Protein AF-A0AAW7PXE2-F1 (afdb_monomer)

Foldseek 3Di:
DPPQPADDPVCLVPDDADPAWDWDGRDPQWIWIAHNVGDTDIDGDDDCPVVVVVVVVVPPD

Organism: NCBI:txid28197

Solvent-accessible surface area (backbone atoms only — not comparable to full-atom values): 3843 Å² total; per-residue (Å²): 130,85,82,68,45,69,71,50,71,68,58,65,67,70,60,70,57,43,97,52,71,47,72,47,63,42,35,100,40,35,26,45,37,36,30,55,86,61,50,74,44,83,48,71,56,83,73,67,71,68,61,58,58,60,53,57,68,71,67,75,119

pLDDT: mean 81.56, std 18.23, range [46.19, 98.06]

Nearest PDB structures (foldseek):
  3ju0-assembly1_A  TM=9.995E-01  e=1.113E-01  Pectobacterium atrosepticum
  3jtz-assembly1_A  TM=6.154E-01  e=1.538E-02  Yersinia pestis
  4py5-assembly1_A  TM=3.970E-01  e=1.732E+00  Thermovibrio ammonificans HB-1
  5n4a-assembly1_A  TM=4.809E-01  e=5.125E+00  Chlamydomonas reinhardtii
  2h2u-assembly1_A  TM=3.754E-01  e=4.511E+00  Homo sapiens

Se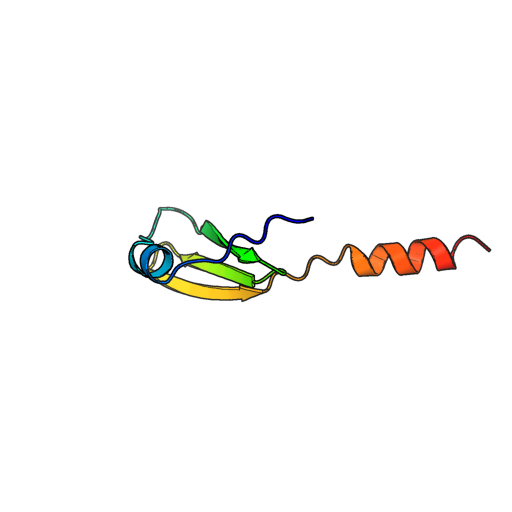condary structure (DSSP, 8-state):
-----PPPHHHHHH----SS-EEEEEETTEEEEE-TTS-EEEEE---THHHHHHHHHHT--

Radius of gyration: 16.36 Å; Cα contacts (8 Å, |Δi|>4): 71; chains: 1; bounding box: 46×24×33 Å

Sequence (61 aa):
MASINILKDIQIKQAKPKDKNYSFNDGGGLRLKVTPGGNKVLDFQLIERLVNLKNQELFSL

Mean predicted aligned error: 9.06 Å

Structure (mmCIF, N/CA/C/O backbone):
data_AF-A0AAW7PXE2-F1
#
_entry.id   AF-A0AAW7PXE2-F1
#
loop_
_atom_site.group_PDB
_atom_site.id
_atom_site.type_symbol
_atom_site.label_atom_id
_atom_site.label_alt_id
_atom_site.label_comp_id
_atom_site.label_asym_id
_atom_site.label_entity_id
_atom_site.label_seq_id
_atom_site.pdbx_PDB_ins_code
_atom_site.Cartn_x
_atom_site.Cartn_y
_atom_site.Cartn_z
_atom_site.occupancy
_atom_site.B_iso_or_equiv
_atom_site.auth_seq_id
_atom_site.auth_comp_id
_atom_site.auth_asym_id
_atom_site.auth_atom_id
_atom_site.pdbx_PDB_model_num
ATOM 1 N N . MET A 1 1 ? 18.341 -10.214 -13.322 1.00 51.19 1 MET A N 1
ATOM 2 C CA . MET A 1 1 ? 17.122 -9.465 -13.710 1.00 51.19 1 MET A CA 1
ATOM 3 C C . MET A 1 1 ? 16.441 -9.007 -12.431 1.00 51.19 1 MET A C 1
ATOM 5 O O . MET A 1 1 ? 16.390 -9.802 -11.501 1.00 51.19 1 MET A O 1
ATOM 9 N N . ALA A 1 2 ? 15.995 -7.752 -12.331 1.00 55.56 2 ALA A N 1
ATOM 10 C CA . ALA A 1 2 ? 15.231 -7.319 -11.160 1.00 55.56 2 ALA A CA 1
ATOM 11 C C . ALA A 1 2 ? 13.948 -8.157 -11.088 1.00 55.56 2 ALA A C 1
ATOM 13 O O . ALA A 1 2 ? 13.223 -8.243 -12.078 1.00 55.56 2 ALA A O 1
ATOM 14 N N . SER A 1 3 ? 13.697 -8.820 -9.960 1.00 56.19 3 SER A N 1
ATOM 15 C CA . SER A 1 3 ? 12.470 -9.588 -9.763 1.00 56.19 3 SER A CA 1
ATOM 16 C C . SER A 1 3 ? 11.285 -8.626 -9.822 1.00 56.19 3 SER A C 1
ATOM 18 O O . SER A 1 3 ? 11.106 -7.800 -8.924 1.00 56.19 3 SER A O 1
ATOM 20 N N . ILE A 1 4 ? 10.509 -8.702 -10.899 1.00 68.06 4 ILE A N 1
ATOM 21 C CA . ILE A 1 4 ? 9.282 -7.929 -11.051 1.00 68.06 4 ILE A CA 1
ATOM 22 C C . ILE A 1 4 ? 8.256 -8.550 -10.105 1.00 68.06 4 ILE A C 1
ATOM 24 O O . ILE A 1 4 ? 7.783 -9.663 -10.330 1.00 68.06 4 ILE A O 1
ATOM 28 N N . ASN A 1 5 ? 7.955 -7.850 -9.016 1.00 79.62 5 ASN A N 1
ATOM 29 C CA . ASN A 1 5 ? 6.954 -8.291 -8.058 1.00 79.62 5 ASN A CA 1
ATOM 30 C C . ASN A 1 5 ? 5.600 -7.700 -8.447 1.00 79.62 5 ASN A C 1
ATOM 32 O O . ASN A 1 5 ? 5.181 -6.702 -7.878 1.00 79.62 5 ASN A O 1
ATOM 36 N N . ILE A 1 6 ? 4.962 -8.286 -9.460 1.00 90.19 6 ILE A N 1
ATOM 37 C CA . ILE A 1 6 ? 3.645 -7.831 -9.913 1.00 90.19 6 ILE A CA 1
ATOM 38 C C . ILE A 1 6 ? 2.629 -8.031 -8.789 1.00 90.19 6 ILE A C 1
ATOM 40 O O . ILE A 1 6 ? 2.433 -9.150 -8.300 1.00 90.19 6 ILE A O 1
ATOM 44 N N . LEU A 1 7 ? 1.960 -6.952 -8.400 1.00 92.38 7 LEU A N 1
ATOM 45 C CA . LEU A 1 7 ? 0.902 -6.985 -7.411 1.00 92.38 7 LEU A CA 1
ATOM 46 C C . LEU A 1 7 ? -0.356 -7.600 -8.001 1.00 92.38 7 LEU A C 1
ATOM 48 O O . LEU A 1 7 ? -0.853 -7.223 -9.059 1.00 92.38 7 LEU A O 1
ATOM 52 N N . LYS A 1 8 ? -0.919 -8.545 -7.256 1.00 93.81 8 LYS A N 1
ATOM 53 C CA . LYS A 1 8 ? -2.226 -9.115 -7.557 1.00 93.81 8 LYS A CA 1
ATOM 54 C C . LYS A 1 8 ? -3.309 -8.260 -6.918 1.00 93.81 8 LYS A C 1
ATOM 56 O O . LYS A 1 8 ? -3.161 -7.795 -5.788 1.00 93.81 8 LYS A O 1
ATOM 61 N N . ASP A 1 9 ? -4.454 -8.172 -7.585 1.00 94.81 9 ASP A N 1
ATOM 62 C CA . ASP A 1 9 ? -5.645 -7.473 -7.087 1.00 94.81 9 ASP A CA 1
ATOM 63 C C . ASP A 1 9 ? -6.023 -7.890 -5.649 1.00 94.81 9 ASP A C 1
ATOM 65 O O . ASP A 1 9 ? -6.338 -7.051 -4.805 1.00 94.81 9 ASP A O 1
ATOM 69 N N . ILE A 1 10 ? -5.873 -9.177 -5.310 1.00 96.19 10 ILE A N 1
ATOM 70 C CA . ILE A 1 10 ? -6.129 -9.670 -3.949 1.00 96.19 10 ILE A CA 1
ATOM 71 C C . ILE A 1 10 ? -5.223 -9.018 -2.892 1.00 96.19 10 ILE A C 1
ATOM 73 O O . ILE A 1 10 ? -5.692 -8.706 -1.801 1.00 96.19 10 ILE A O 1
ATOM 77 N N . GLN A 1 11 ? -3.955 -8.746 -3.213 1.00 94.06 11 GLN A N 1
ATOM 78 C CA . GLN A 1 11 ? -3.012 -8.096 -2.296 1.00 94.06 11 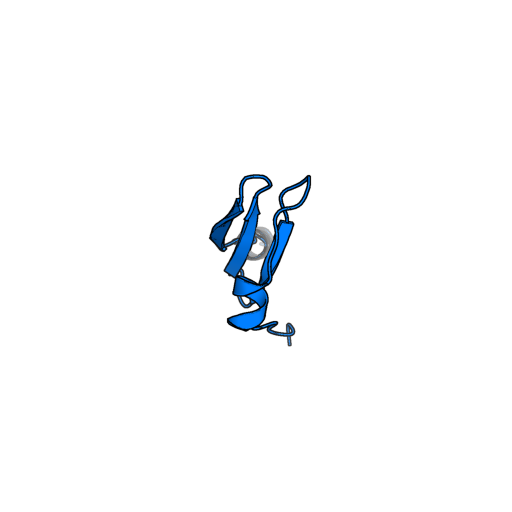GLN A CA 1
ATOM 79 C C . GLN A 1 11 ? -3.378 -6.622 -2.099 1.00 94.06 11 GLN A C 1
ATOM 81 O O . GLN A 1 11 ? -3.345 -6.123 -0.975 1.00 94.06 11 GLN A O 1
ATOM 86 N N . ILE A 1 12 ? -3.803 -5.947 -3.172 1.00 94.69 12 ILE A N 1
ATOM 87 C CA . ILE A 1 12 ? -4.290 -4.563 -3.134 1.00 94.69 12 ILE A CA 1
ATOM 88 C C . ILE A 1 12 ? -5.538 -4.478 -2.252 1.00 94.69 12 ILE A C 1
ATOM 90 O O . ILE A 1 12 ? -5.615 -3.630 -1.362 1.00 94.69 12 ILE A O 1
ATOM 94 N N . LYS A 1 13 ? -6.505 -5.382 -2.445 1.00 95.69 13 LYS A N 1
ATOM 95 C CA . LYS A 1 13 ? -7.752 -5.436 -1.668 1.00 95.69 13 LYS A CA 1
ATOM 96 C C . LYS A 1 13 ? -7.503 -5.732 -0.192 1.00 95.69 13 LYS A C 1
ATOM 98 O O . LYS A 1 13 ? -8.028 -5.018 0.660 1.00 95.69 13 LYS A O 1
ATOM 103 N N . GLN A 1 14 ? -6.655 -6.714 0.110 1.00 96.69 14 GLN A N 1
ATOM 104 C CA . GLN A 1 14 ? -6.341 -7.130 1.481 1.00 96.69 14 GLN A CA 1
ATOM 105 C C . GLN A 1 14 ? -5.429 -6.160 2.238 1.00 96.69 14 GLN A C 1
ATOM 107 O O . GLN A 1 14 ? -5.302 -6.280 3.456 1.00 96.69 14 GLN A O 1
ATOM 112 N N . ALA A 1 15 ? -4.800 -5.198 1.560 1.00 96.56 15 ALA A N 1
ATOM 113 C CA . ALA A 1 15 ? -3.969 -4.201 2.214 1.00 96.56 15 ALA A CA 1
ATOM 114 C C . ALA A 1 15 ? -4.790 -3.353 3.202 1.00 96.56 15 ALA A C 1
ATOM 116 O O . ALA A 1 15 ? -5.768 -2.703 2.812 1.00 96.56 15 ALA A O 1
ATOM 117 N N . LYS A 1 16 ? -4.374 -3.369 4.473 1.00 97.56 16 LYS A N 1
ATOM 118 C CA . LYS A 1 16 ? -5.012 -2.654 5.583 1.00 97.56 16 LYS A CA 1
ATOM 119 C C . LYS A 1 16 ? -4.127 -1.506 6.071 1.00 97.56 16 LYS A C 1
ATOM 121 O O . LYS A 1 16 ? -2.906 -1.653 6.059 1.00 97.56 16 LYS A O 1
ATOM 126 N N . PRO A 1 17 ? -4.718 -0.406 6.556 1.00 98.06 17 PRO A N 1
ATOM 127 C CA . PRO A 1 17 ? -3.963 0.668 7.189 1.00 98.06 17 PRO A CA 1
ATOM 128 C C . PRO A 1 17 ? -3.103 0.174 8.347 1.00 98.06 17 PRO A C 1
ATOM 130 O O . PRO A 1 17 ? -3.434 -0.804 9.020 1.00 98.06 17 PRO A O 1
ATOM 133 N N . LYS A 1 18 ? -1.996 0.879 8.564 1.00 97.75 18 LYS A N 1
ATOM 134 C CA . LYS A 1 18 ? -1.077 0.695 9.689 1.00 97.75 18 LYS A CA 1
ATOM 135 C C . LYS A 1 18 ? -0.766 2.059 10.296 1.00 97.75 18 LYS A C 1
ATOM 137 O O . LYS A 1 18 ? -1.071 3.080 9.688 1.00 97.75 18 LYS A O 1
ATOM 142 N N . ASP A 1 19 ? -0.065 2.072 11.425 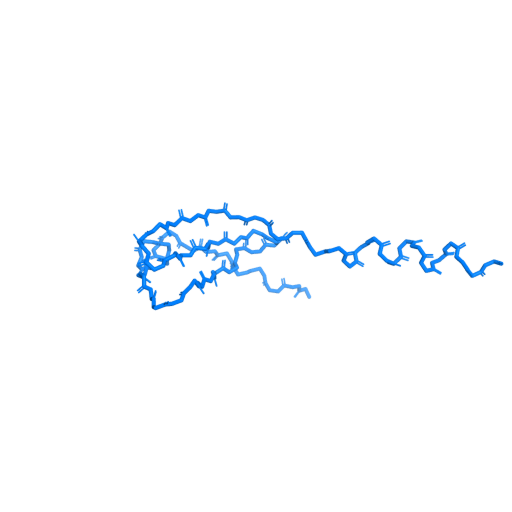1.00 97.81 19 ASP A N 1
ATOM 143 C CA . ASP A 1 19 ? 0.323 3.308 12.124 1.00 97.81 19 ASP A CA 1
ATOM 144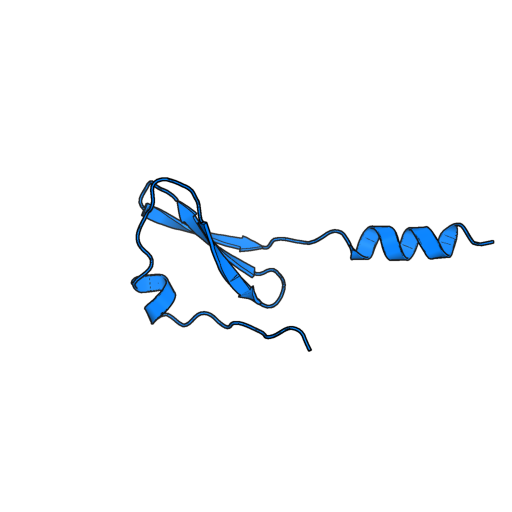 C C . ASP A 1 19 ? 1.212 4.235 11.279 1.00 97.81 19 ASP A C 1
ATOM 146 O O . ASP A 1 19 ? 1.294 5.437 11.525 1.00 97.81 19 ASP A O 1
ATOM 150 N N . LYS A 1 20 ? 1.893 3.687 10.264 1.00 97.38 20 LYS A N 1
ATOM 151 C CA . LYS A 1 20 ? 2.749 4.430 9.334 1.00 97.38 20 LYS A CA 1
ATOM 152 C C . LYS A 1 20 ? 2.430 4.073 7.889 1.00 97.38 20 LYS A C 1
ATOM 154 O O . LYS A 1 20 ? 2.006 2.956 7.586 1.00 97.38 20 LYS A O 1
ATOM 159 N N . ASN A 1 21 ? 2.710 5.022 6.996 1.00 97.00 21 ASN A N 1
ATOM 160 C CA . ASN A 1 21 ? 2.688 4.784 5.556 1.00 97.00 21 ASN A CA 1
ATOM 161 C C . ASN A 1 21 ? 3.592 3.598 5.203 1.00 97.00 21 ASN A C 1
ATOM 163 O O . ASN A 1 21 ? 4.720 3.505 5.690 1.00 97.00 21 ASN A O 1
ATOM 167 N N . TYR A 1 22 ? 3.121 2.741 4.308 1.00 96.38 22 TYR A N 1
ATOM 168 C CA . TYR A 1 22 ? 3.926 1.661 3.752 1.00 96.38 22 TYR A CA 1
ATOM 169 C C . TYR A 1 22 ? 3.557 1.428 2.288 1.00 96.38 22 TYR A C 1
ATOM 171 O O . TYR A 1 22 ? 2.482 1.842 1.846 1.00 96.38 22 TYR A O 1
ATOM 179 N N . SER A 1 23 ? 4.450 0.777 1.541 1.00 94.75 23 SER A N 1
ATOM 180 C CA . SER A 1 23 ? 4.264 0.570 0.106 1.00 94.75 23 SER A CA 1
ATOM 181 C C . SER A 1 23 ? 4.558 -0.859 -0.327 1.00 94.75 23 SER A C 1
ATOM 183 O O . SER A 1 23 ? 5.462 -1.506 0.202 1.00 94.75 23 SER A O 1
ATOM 185 N N . PHE A 1 24 ? 3.831 -1.314 -1.342 1.00 92.75 24 PHE A N 1
ATOM 186 C CA . PHE A 1 24 ? 4.149 -2.511 -2.111 1.00 92.75 24 PHE A CA 1
ATOM 187 C C . PHE A 1 24 ? 4.737 -2.104 -3.459 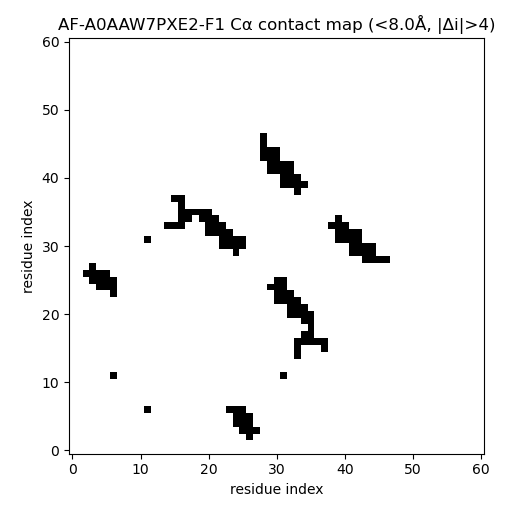1.00 92.75 24 PHE A C 1
ATOM 189 O O . PHE A 1 24 ? 4.214 -1.195 -4.096 1.00 92.75 24 PHE A O 1
ATOM 196 N N . ASN A 1 25 ? 5.812 -2.755 -3.892 1.00 90.88 25 ASN A N 1
ATOM 197 C CA . ASN A 1 25 ? 6.405 -2.508 -5.205 1.00 90.88 25 ASN A CA 1
ATOM 198 C C . ASN A 1 25 ? 5.704 -3.376 -6.253 1.00 90.88 25 ASN A C 1
ATOM 200 O O . ASN A 1 25 ? 5.560 -4.568 -6.002 1.00 90.88 25 ASN A O 1
ATOM 204 N N . ASP A 1 26 ? 5.303 -2.768 -7.370 1.00 89.38 26 ASP A N 1
ATOM 205 C CA . ASP A 1 26 ? 4.640 -3.407 -8.519 1.00 89.38 26 ASP A CA 1
ATOM 206 C C . ASP A 1 26 ? 5.594 -3.590 -9.721 1.00 89.38 26 ASP A C 1
ATOM 208 O O . ASP A 1 26 ? 5.229 -4.063 -10.792 1.00 89.38 26 ASP A O 1
ATOM 212 N N . GLY A 1 27 ? 6.864 -3.214 -9.550 1.00 87.44 27 GLY A N 1
ATOM 213 C CA . GLY A 1 27 ? 7.887 -3.248 -10.589 1.00 87.44 27 GLY A CA 1
ATOM 214 C C . GLY A 1 27 ? 8.058 -1.913 -11.316 1.00 87.44 27 GLY A C 1
ATOM 215 O O . GLY A 1 27 ? 7.217 -1.020 -11.271 1.00 87.44 27 GLY A O 1
ATOM 216 N N . GLY A 1 28 ? 9.221 -1.736 -11.950 1.00 84.06 28 GLY A N 1
ATOM 217 C CA . GLY A 1 28 ? 9.513 -0.568 -12.791 1.00 84.06 28 GLY A CA 1
ATOM 218 C C . GLY A 1 28 ? 9.549 0.792 -12.082 1.00 84.06 28 GLY A C 1
ATOM 219 O O . GLY A 1 28 ? 9.765 1.787 -12.752 1.00 84.06 28 GLY A O 1
ATOM 220 N N . GLY A 1 29 ? 9.368 0.851 -10.759 1.00 86.38 29 GLY A N 1
ATOM 221 C CA . GLY A 1 29 ? 9.223 2.101 -10.003 1.00 86.38 29 GLY A CA 1
ATOM 222 C C . GLY A 1 29 ? 7.789 2.374 -9.541 1.00 86.38 29 GLY A C 1
ATOM 223 O O . GLY A 1 29 ? 7.608 3.196 -8.646 1.00 86.38 29 GLY A O 1
ATOM 224 N N . LEU A 1 30 ? 6.798 1.643 -10.063 1.00 90.44 30 LEU A N 1
ATOM 225 C CA . LEU A 1 30 ? 5.398 1.724 -9.650 1.00 90.44 30 LEU A CA 1
ATOM 226 C C . LEU A 1 30 ? 5.194 1.068 -8.282 1.00 90.44 30 LEU A C 1
ATOM 228 O O . LEU A 1 30 ? 5.747 0.000 -7.995 1.00 90.44 30 LEU A O 1
ATOM 232 N N . ARG A 1 31 ? 4.413 1.713 -7.415 1.00 92.81 31 ARG A N 1
ATOM 233 C CA . ARG A 1 31 ? 4.111 1.219 -6.073 1.00 92.81 31 ARG A CA 1
ATOM 234 C C . ARG A 1 31 ? 2.686 1.548 -5.663 1.00 92.81 31 ARG A C 1
ATOM 236 O O . ARG A 1 31 ? 2.119 2.566 -6.047 1.00 92.81 31 ARG A O 1
ATOM 243 N N . LEU A 1 32 ? 2.138 0.695 -4.805 1.00 95.62 32 LEU A N 1
ATOM 244 C CA . LEU A 1 32 ? 0.921 0.982 -4.060 1.00 95.62 32 LEU A CA 1
ATOM 245 C C . LEU A 1 32 ? 1.295 1.459 -2.660 1.00 95.62 32 LEU A C 1
ATOM 247 O O . LEU A 1 32 ? 1.773 0.661 -1.854 1.00 95.62 32 LEU A O 1
ATOM 251 N N . LYS A 1 33 ? 1.033 2.726 -2.349 1.00 96.56 33 LYS A N 1
ATOM 252 C CA . LYS A 1 33 ? 1.156 3.298 -1.007 1.00 96.56 33 LYS A CA 1
ATOM 253 C C . LYS A 1 33 ? -0.164 3.180 -0.253 1.00 96.56 33 LYS A C 1
ATOM 255 O O . LYS A 1 33 ? -1.217 3.547 -0.768 1.00 96.56 33 LYS A O 1
ATOM 260 N N . VAL A 1 34 ? -0.098 2.730 0.995 1.00 97.75 34 VAL A N 1
ATOM 261 C CA . VAL A 1 34 ? -1.239 2.678 1.916 1.00 97.75 34 VAL A CA 1
ATOM 262 C C . VAL A 1 34 ? -0.979 3.622 3.080 1.00 97.75 34 VAL A C 1
ATOM 264 O O . VAL A 1 34 ? 0.069 3.541 3.727 1.00 97.75 34 VAL A O 1
ATOM 267 N N . THR A 1 35 ? -1.917 4.534 3.330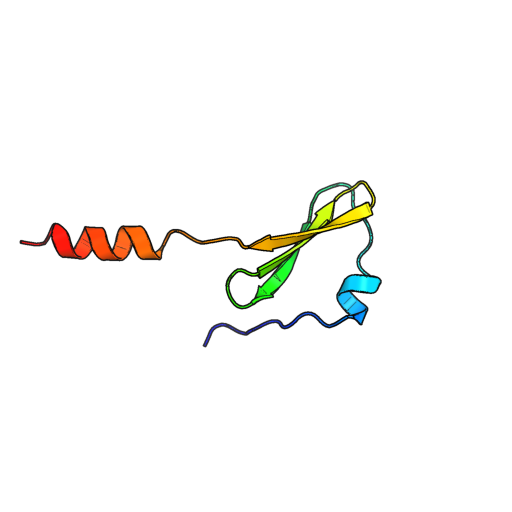 1.00 97.75 35 THR A N 1
ATOM 268 C CA . THR A 1 35 ? -1.818 5.506 4.425 1.00 97.75 35 THR A CA 1
ATOM 269 C C . THR A 1 35 ? -2.527 5.009 5.690 1.00 97.75 35 THR A C 1
ATOM 271 O O . THR A 1 35 ? -3.431 4.171 5.598 1.00 97.75 35 THR A O 1
ATOM 274 N N . PRO A 1 36 ? -2.186 5.551 6.877 1.00 98.06 36 PRO A N 1
ATOM 275 C CA . PRO A 1 36 ? -2.922 5.273 8.111 1.00 98.06 36 PRO A CA 1
ATOM 276 C C . PRO A 1 36 ? -4.424 5.572 8.021 1.00 98.06 36 PRO A C 1
ATOM 278 O O . PRO A 1 36 ? -5.221 4.935 8.697 1.00 98.06 36 PRO A O 1
ATOM 281 N N . GLY A 1 37 ? -4.823 6.506 7.151 1.00 96.88 37 GLY A N 1
ATOM 282 C CA . GLY A 1 37 ? -6.220 6.894 6.956 1.00 96.88 37 GLY A CA 1
ATOM 283 C C . GLY A 1 37 ? -7.039 5.979 6.042 1.00 96.88 37 GLY A C 1
ATOM 284 O O . GLY A 1 37 ? -8.177 6.320 5.751 1.00 96.88 37 GLY A O 1
ATOM 285 N N . GLY A 1 38 ? -6.498 4.863 5.536 1.00 96.25 38 GLY A N 1
ATOM 286 C CA . GLY A 1 38 ? -7.249 3.996 4.609 1.00 96.25 38 GLY A CA 1
ATOM 287 C C . GLY A 1 38 ? -6.964 4.222 3.135 1.00 96.25 38 GLY A C 1
ATOM 288 O O . GLY A 1 38 ? -7.254 3.343 2.323 1.00 96.25 38 GLY A O 1
ATOM 289 N N . ASN A 1 39 ? -6.367 5.359 2.778 1.00 97.25 39 ASN A N 1
ATOM 290 C CA . ASN A 1 39 ? -6.173 5.709 1.379 1.00 97.25 39 ASN A CA 1
ATOM 291 C C . ASN A 1 39 ? -5.130 4.794 0.738 1.00 97.25 39 ASN A C 1
ATOM 293 O O . ASN A 1 39 ? -4.062 4.540 1.301 1.00 97.25 39 ASN A O 1
ATOM 297 N N . LYS A 1 40 ? -5.451 4.337 -0.47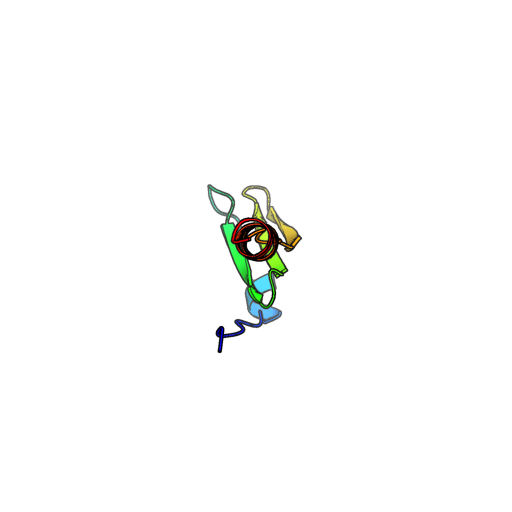2 1.00 96.56 40 LYS A N 1
ATOM 298 C CA . LYS A 1 40 ? -4.575 3.545 -1.331 1.00 96.56 40 LYS A CA 1
ATOM 299 C C . LYS A 1 40 ? -4.232 4.399 -2.544 1.00 96.56 40 LYS A C 1
ATOM 301 O O . LYS A 1 40 ? -5.128 4.798 -3.280 1.00 96.56 40 LYS A O 1
ATOM 306 N N . VAL A 1 41 ? -2.955 4.716 -2.709 1.00 95.44 41 VAL A N 1
ATOM 307 C CA . VAL A 1 41 ? -2.458 5.616 -3.755 1.00 95.44 41 VAL A CA 1
ATOM 308 C C . VAL A 1 41 ? -1.471 4.852 -4.620 1.00 95.44 41 VAL A C 1
ATOM 310 O O . VAL A 1 41 ? -0.560 4.215 -4.095 1.00 95.44 41 VAL A O 1
ATOM 313 N N . LEU A 1 42 ? -1.657 4.909 -5.936 1.00 93.44 42 LEU A N 1
ATOM 314 C CA . LEU A 1 42 ? -0.647 4.462 -6.889 1.00 93.44 42 LEU A CA 1
ATOM 315 C C . LEU A 1 42 ? 0.334 5.610 -7.111 1.00 93.44 42 LEU A C 1
ATOM 317 O O . LEU A 1 42 ? -0.072 6.702 -7.507 1.00 93.44 42 LEU A O 1
ATOM 321 N N . ASP A 1 43 ? 1.608 5.370 -6.822 1.00 92.31 43 ASP A N 1
ATOM 322 C CA . ASP A 1 43 ? 2.679 6.331 -7.047 1.00 92.31 43 ASP A CA 1
ATOM 323 C C . ASP A 1 43 ? 3.846 5.695 -7.804 1.00 92.31 43 ASP A C 1
ATOM 325 O O . ASP A 1 43 ? 4.007 4.474 -7.860 1.00 92.31 43 ASP A O 1
ATOM 329 N N . PHE A 1 44 ? 4.636 6.541 -8.459 1.00 89.62 44 PHE A N 1
ATOM 330 C CA . PHE A 1 44 ? 5.813 6.115 -9.197 1.00 89.62 44 PHE A CA 1
ATOM 331 C C . PHE A 1 44 ? 7.044 6.757 -8.573 1.00 89.62 44 PHE A C 1
ATOM 333 O O . PHE A 1 44 ? 7.185 7.980 -8.562 1.00 89.62 44 PHE A O 1
ATOM 340 N N . GLN A 1 45 ? 7.947 5.932 -8.049 1.00 83.44 45 GLN A N 1
ATOM 341 C CA . GLN A 1 45 ? 9.232 6.399 -7.554 1.00 83.44 45 GLN A CA 1
ATOM 342 C C . GLN A 1 45 ? 10.272 6.305 -8.668 1.00 83.44 45 GLN A C 1
ATOM 344 O O . GLN A 1 45 ? 10.833 5.237 -8.927 1.00 83.44 45 GLN A O 1
ATOM 349 N N . LEU A 1 46 ? 10.568 7.451 -9.279 1.00 77.69 46 LEU A N 1
ATOM 350 C CA . LEU A 1 46 ? 11.724 7.595 -10.149 1.00 77.69 46 LEU A CA 1
ATOM 351 C C . LEU A 1 46 ? 12.990 7.643 -9.285 1.00 77.69 46 LEU A C 1
ATOM 353 O O . LEU A 1 46 ? 13.163 8.539 -8.463 1.00 77.69 46 LEU A O 1
ATOM 357 N N . ILE A 1 47 ? 13.874 6.659 -9.445 1.00 68.38 47 ILE A N 1
ATOM 358 C CA . ILE A 1 47 ? 15.198 6.692 -8.818 1.00 68.38 47 ILE A CA 1
ATOM 359 C C . ILE A 1 47 ? 16.137 7.422 -9.782 1.00 68.38 47 ILE A C 1
ATOM 361 O O . ILE A 1 47 ? 16.468 6.894 -10.840 1.00 68.38 47 ILE A O 1
ATOM 365 N N . GLU A 1 48 ? 16.625 8.601 -9.396 1.00 61.28 48 GLU A N 1
ATOM 366 C CA . GLU A 1 48 ? 17.532 9.446 -10.196 1.00 61.28 48 GLU A CA 1
ATOM 367 C C . GLU A 1 48 ? 18.929 8.841 -10.460 1.00 61.28 48 GLU A C 1
ATOM 369 O O . GLU A 1 48 ? 19.809 9.502 -11.008 1.00 61.28 48 GLU A O 1
ATOM 374 N N . ARG A 1 49 ? 19.167 7.561 -10.137 1.00 55.66 49 ARG A N 1
ATOM 375 C CA . ARG A 1 49 ? 20.458 6.884 -10.376 1.00 55.66 49 ARG A CA 1
ATOM 376 C C . ARG A 1 49 ? 20.890 6.879 -11.849 1.00 55.66 49 ARG A C 1
ATOM 378 O O . ARG A 1 49 ? 22.064 6.655 -12.113 1.00 55.66 49 ARG A O 1
ATOM 385 N N . LEU A 1 50 ? 19.989 7.156 -12.793 1.00 53.50 50 LEU A N 1
ATOM 386 C CA . LEU A 1 50 ? 20.321 7.308 -14.214 1.00 53.50 50 LEU A CA 1
ATOM 387 C C . LEU A 1 50 ? 20.857 8.703 -14.583 1.00 53.50 50 LEU A C 1
ATOM 389 O O . LEU A 1 50 ? 21.528 8.834 -15.603 1.00 53.50 50 LEU A O 1
ATOM 393 N N . VAL A 1 51 ? 20.604 9.731 -13.767 1.00 55.44 51 VAL A N 1
ATOM 394 C CA . VAL A 1 51 ? 21.065 11.106 -14.033 1.00 55.44 51 VAL A CA 1
ATOM 395 C C . VAL A 1 51 ? 22.551 11.255 -13.692 1.00 55.44 51 VAL A C 1
ATOM 397 O O . VAL A 1 51 ? 23.308 11.833 -14.465 1.00 55.44 51 VAL A O 1
ATOM 400 N N . ASN A 1 52 ? 23.010 10.643 -12.595 1.00 50.75 52 ASN A N 1
ATOM 401 C CA . ASN A 1 52 ? 24.418 10.729 -12.192 1.00 50.75 52 ASN A CA 1
ATOM 402 C C . ASN A 1 52 ? 25.373 9.875 -13.036 1.00 50.75 52 ASN A C 1
ATOM 404 O O . ASN A 1 52 ? 26.536 10.243 -13.168 1.00 50.75 52 ASN A O 1
ATOM 408 N N . LEU A 1 53 ? 24.907 8.778 -13.643 1.00 54.31 53 LEU A N 1
ATOM 409 C CA . LEU A 1 53 ? 25.753 7.956 -14.519 1.00 54.31 53 LEU A CA 1
ATOM 410 C C . LEU A 1 53 ? 26.091 8.671 -15.836 1.00 54.31 53 LEU A C 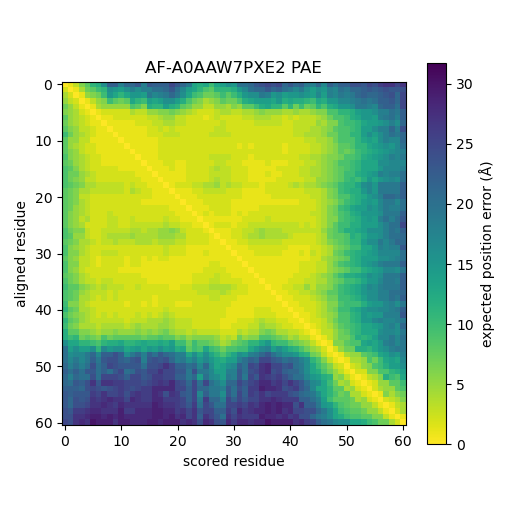1
ATOM 412 O O . LEU A 1 53 ? 27.220 8.573 -16.297 1.00 54.31 53 LEU A O 1
ATOM 416 N N . LYS A 1 54 ? 25.163 9.462 -16.399 1.00 53.69 54 LYS A N 1
ATOM 417 C CA . LYS A 1 54 ? 25.451 10.283 -17.589 1.00 53.69 54 LYS A CA 1
ATOM 418 C C . LYS A 1 54 ? 26.423 11.427 -17.300 1.00 53.69 54 LYS A C 1
ATOM 420 O O . LYS A 1 54 ? 27.228 11.762 -18.157 1.00 53.69 54 LYS A O 1
ATOM 425 N N . ASN A 1 55 ? 26.373 12.005 -16.101 1.00 54.66 55 ASN A N 1
ATOM 426 C CA . ASN A 1 55 ? 27.284 13.088 -15.730 1.00 54.66 55 ASN A CA 1
ATOM 427 C C . ASN A 1 55 ? 28.702 12.585 -15.419 1.00 54.66 55 ASN A C 1
ATOM 429 O O . ASN A 1 55 ? 29.651 13.310 -15.671 1.00 54.66 55 ASN A O 1
ATOM 433 N N . GLN A 1 56 ? 28.880 11.357 -14.923 1.00 55.88 56 GLN A N 1
ATOM 434 C CA . GLN A 1 56 ? 30.218 10.821 -14.628 1.00 55.88 56 GLN A CA 1
ATOM 435 C C . GLN A 1 56 ? 31.047 10.514 -15.887 1.00 55.88 56 GLN A C 1
ATOM 437 O O . GLN A 1 56 ? 32.260 10.682 -15.845 1.00 55.88 56 GLN A O 1
ATOM 442 N N . GLU A 1 57 ? 30.421 10.142 -17.010 1.00 55.06 57 GLU A N 1
ATOM 443 C CA . GLU A 1 57 ? 31.137 9.944 -18.286 1.00 55.06 57 GLU A CA 1
ATOM 444 C C . GLU A 1 57 ? 31.474 11.259 -19.010 1.00 55.06 57 GLU A C 1
ATOM 446 O O . GLU A 1 57 ? 32.366 11.299 -19.851 1.00 55.06 57 GLU A O 1
ATOM 451 N N . LEU A 1 58 ? 30.789 12.357 -18.673 1.00 55.12 58 LEU A N 1
ATOM 452 C CA . LEU A 1 58 ? 31.028 13.675 -19.272 1.00 55.12 58 LEU A CA 1
ATOM 453 C C . LEU A 1 58 ? 32.189 14.445 -18.617 1.00 55.12 58 LEU A C 1
ATOM 455 O O . LEU A 1 58 ? 32.657 15.421 -19.195 1.00 55.12 58 LEU A O 1
ATOM 459 N N . PHE A 1 59 ? 32.669 14.014 -17.444 1.00 53.84 59 PHE A N 1
ATOM 460 C CA . PHE A 1 59 ? 33.789 14.643 -16.722 1.00 53.84 59 PHE A CA 1
ATOM 461 C C . PHE A 1 59 ? 35.087 13.816 -16.743 1.00 53.84 59 PHE A C 1
ATOM 463 O O . PHE A 1 59 ? 36.024 14.138 -16.017 1.00 53.84 59 PHE A O 1
ATOM 470 N N . SER A 1 60 ? 35.162 12.761 -17.561 1.00 50.22 60 SER A N 1
ATOM 471 C CA . SER A 1 60 ? 36.373 11.945 -17.746 1.00 50.22 60 SER A CA 1
ATOM 472 C C . SER A 1 60 ? 37.181 12.294 -19.010 1.00 50.22 60 SER A C 1
ATOM 474 O O . SER A 1 60 ? 37.898 11.431 -19.516 1.00 50.22 60 SER A O 1
ATOM 476 N N . LEU A 1 61 ? 37.062 13.525 -19.526 1.00 46.19 61 LEU A N 1
ATOM 477 C CA . LEU A 1 61 ? 37.868 14.074 -20.631 1.00 46.19 61 LEU A CA 1
ATOM 478 C C . LEU A 1 61 ? 38.796 15.185 -20.135 1.00 46.19 61 LEU A C 1
ATOM 480 O O . LEU A 1 61 ? 38.291 16.092 -19.437 1.00 46.19 61 LEU A O 1
#

InterPro domains:
  IPR038488 Integrase, DNA-binding domain superfamily [G3DSA:3.30.160.390] (6-58)

=== Feature glossary ===
Key to the feature types in this record:

pLDDT. pLDDT is the predicted lDDT-Cα score: AlphaFold's confidence that the local environment of each residue (all inter-atomic distances within 15 Å) is correctly placed. It is a per-residue number between 0 and 100, with higher meaning more reliable.

Radius of gyration, Cα contacts, bounding box. The geometric summary reports three shape descriptors. Rg (radius of gyration) measures how spread out the Cα atoms are about their centre of mass; compact globular proteins have small Rg, elongated or unfolded ones large. Cα contacts (<8 Å, |i−j|>4) count long-range residue pairs in spatial proximity — high for tightly packed folds, near zero for rods or random coil. The bounding-box extents give the protein's footprint along x, y, z in Å.

Backbone torsions (φ/ψ). Backbone dihedral angles. Every residue except chain termini has a φ (preceding-C → N → Cα → C) and a ψ (N → Cα → C → next-N). They are reported in degrees following the IUPAC sign convention. Secondary structure is essentially a statement about which (φ, ψ) basin each residue occupies.

Contact-map, Ramachandran, and PAE plots. Plot images: a contact map (which residues are close in 3D, as an N×N binary image), a Ramachandran scatter (backbone torsion angles, revealing secondary-structure composition at a glance), and — for AlphaFold structures — a PAE heatmap (pairwise prediction confidence).

Predicted aligned error. Predicted Aligned Error (PAE) is an AlphaFold confidence matrix: entry (i, j) is the expected error in the position of residue j, in ångströms, when the prediction is superimposed on the true structure at residue i. Low PAE within a block of residues means that block is internally rigid and well-predicted; high PAE between two blocks means their relative placement is uncertain even if each block individually is confident.

Secondary structure (3-state, P-SEA). Three-state secondary structure (P-SEA) collapses the eight DSSP classes into helix (a), strand (b), and coil (c). P-SEA assigns these from Cα geometry alone — distances and angles — without requiring backbone oxygens, so it works on any Cα trace.

Solvent-accessible surface area. Solvent-accessible surface area (SASA) is the area in Å² traced out by the centre of a 1.4 Å probe sphere (a water molecule) rolled over the protein's van der Waals surface (Shrake–Rupley / Lee–Richards construction). Buried residues have near-zero SASA; fully exposed residues can exceed 200 Å². The total SASA scales roughly with the number of surface residues.

Foldseek 3Di. The Foldseek 3Di string encodes local tertiary geometry as a 20-letter alphabet — one character per residue — derived from the relative positions of nearby Cα atoms. Unlike the amino-acid sequence, 3Di is a direct function of the 3D structure, so two proteins with the same fold have similar 3Di strings even at low sequence identity.

B-factor. For experimental (PDB) structures, the B-factor (temperature factor) quantifies the positional spread of each atom in the crystal — a combination of thermal vibration and static disorder — in units of Å². High B-factors mark flexible loops or poorly resolved regions; low B-factors mark the rigid, well-ordered core.

mmCIF coordinates. The mmCIF block holds the 3D 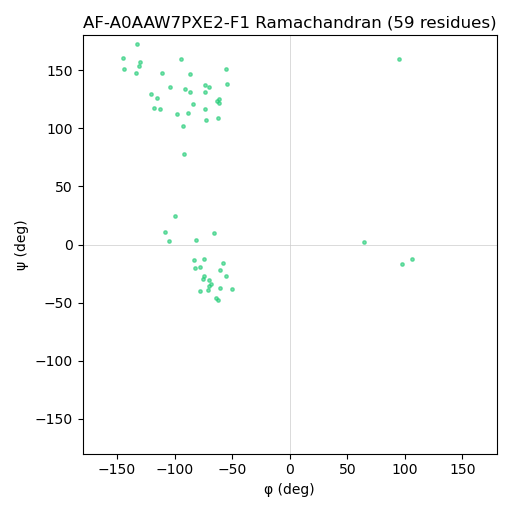Cartesian coordinates of each backbone atom (N, Cα, C, O) in ångströms. mmCIF is the PDB's canonical archive format — a tagged-loop text representation of the atomic model.

InterPro / GO / CATH / organism. Functional annotations link the protein to curated databases. InterPro entries identify conserved domains and families by matching the sequence against member-database signatures (Pfam, PROSITE, CDD, …). Gene Ontology (GO) terms describe molecular function, biological process, and cellular component in a controlled vocabulary. CATH places the structure in a hierarchical fold classification (Class/Architecture/Topology/Homologous-superfamily). The organism is the source species.

Rendered structure images. Structure images are PyMOL renders from six orthogonal camera directions. Cartoon representation draws helices as coils and strands as arrows; sticks shows the backbone as bonds; surface shows the solvent-excluded envelope. Rainbow coloring maps sequence position to hue (blue→red, N→C); chain coloring assigns a distinct color per polypeptide.

Sequence. This is the polypeptide sequence — one letter per residue, N-terminus first. Length ranges from a few dozen residues for small domains to over a thousand for large multi-domain proteins.

Secondary structure (8-state, DSSP). The SS8 string is DSSP's per-residue secondary-structure call. α-helix (H) means an i→i+4 H-bond ladder; β-strand (E) means the residue participates in a β-sheet; 3₁₀ (G) and π (I) are tighter and wider helices; T/S are turns/bends; '-' is loop.

Nearest PDB structures. Structural nearest neighbors (via Foldseek easy-search vs the PDB). Reported per hit: target PDB id, E-value, and alignment TM-score. A TM-score above ~0.5 is the conventional threshold for 'same fold'.